Protein AF-A0A2Z4JBM3-F1 (afdb_monomer_lite)

Sequence (50 aa):
MPEPLRPAASEVDHQDGLGLLGPRAFDWDNLQSLTKVHHSRKTAGESFGR

pLDDT: mean 92.45, std 8.13, range [54.38, 97.75]

Radius of gyration: 12.35 Å; chains: 1; bounding box: 28×22×33 Å

Structure (mmCIF, N/CA/C/O backbone):
data_AF-A0A2Z4JBM3-F1
#
_entry.id   AF-A0A2Z4JBM3-F1
#
loop_
_atom_site.group_PDB
_atom_site.id
_atom_site.type_symbol
_atom_site.label_atom_id
_atom_site.label_alt_id
_atom_site.label_comp_id
_atom_site.label_asym_id
_atom_site.label_entity_id
_atom_site.label_seq_id
_atom_site.pdbx_PDB_ins_code
_atom_site.Cartn_x
_atom_site.Cartn_y
_atom_site.Cartn_z
_atom_site.occupancy
_atom_site.B_iso_or_equiv
_atom_site.auth_seq_id
_atom_site.auth_comp_id
_atom_site.auth_asym_id
_atom_site.auth_atom_id
_atom_site.pdbx_PDB_model_num
ATOM 1 N N . MET A 1 1 ? -3.820 -13.940 14.155 1.00 75.88 1 MET A N 1
ATOM 2 C CA . MET A 1 1 ? -4.999 -13.268 14.746 1.00 75.88 1 MET A CA 1
ATOM 3 C C . MET A 1 1 ? -6.279 -13.892 14.203 1.00 75.88 1 MET A C 1
ATOM 5 O O . MET A 1 1 ? -6.337 -14.097 12.986 1.00 75.88 1 MET A O 1
ATOM 9 N N . PRO A 1 2 ? -7.266 -14.194 15.067 1.00 89.25 2 PRO A N 1
ATOM 10 C CA . PRO A 1 2 ? -8.618 -14.567 14.640 1.00 89.25 2 PRO A CA 1
ATOM 11 C C . PRO A 1 2 ? -9.290 -13.397 13.905 1.00 89.25 2 PRO A C 1
ATOM 13 O O . PRO A 1 2 ? -8.945 -12.244 14.161 1.00 89.25 2 PRO A O 1
ATOM 16 N N . GLU A 1 3 ? -10.214 -13.688 12.985 1.00 87.38 3 GLU A N 1
ATOM 17 C CA . GLU A 1 3 ? -10.815 -12.694 12.076 1.00 87.38 3 GLU A CA 1
ATOM 18 C C . GLU A 1 3 ? -11.369 -11.433 12.752 1.00 87.38 3 GLU A C 1
ATOM 20 O O . GLU A 1 3 ? -10.982 -10.352 12.316 1.00 87.38 3 GLU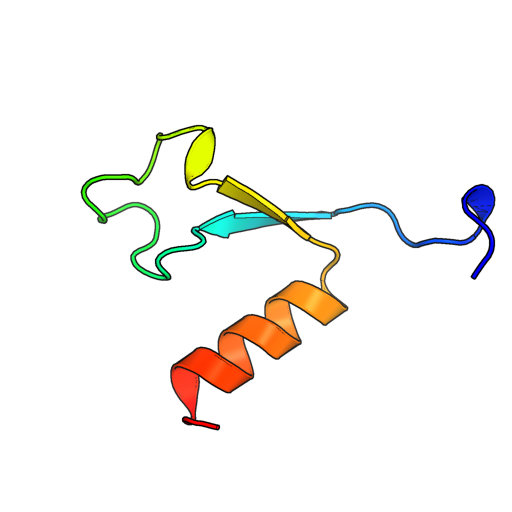 A O 1
ATOM 25 N N . PRO A 1 4 ? -12.156 -11.509 13.844 1.00 89.12 4 PRO A N 1
ATOM 26 C CA . PRO A 1 4 ? -12.718 -10.315 14.485 1.00 89.12 4 PRO A CA 1
ATOM 27 C C . PRO A 1 4 ? -11.673 -9.354 15.061 1.00 89.12 4 PRO A C 1
ATOM 29 O O . PRO A 1 4 ? -11.968 -8.189 15.301 1.00 89.12 4 PRO A O 1
ATOM 32 N N . LEU A 1 5 ? -10.459 -9.848 15.321 1.00 91.50 5 LEU A N 1
ATOM 33 C CA . LEU A 1 5 ? -9.357 -9.052 15.856 1.00 91.50 5 LEU A CA 1
ATOM 34 C C . LEU A 1 5 ? -8.408 -8.560 14.759 1.00 91.50 5 LEU A C 1
ATOM 36 O O . LEU A 1 5 ? -7.505 -7.780 15.057 1.00 91.50 5 LEU A O 1
ATOM 40 N N . ARG A 1 6 ? -8.560 -9.020 13.506 1.00 89.94 6 ARG A N 1
ATOM 41 C CA . ARG A 1 6 ? -7.717 -8.543 12.407 1.00 89.94 6 ARG A CA 1
ATOM 42 C C . ARG A 1 6 ? -8.072 -7.083 12.104 1.00 89.94 6 ARG A C 1
ATOM 44 O O . ARG A 1 6 ? -9.251 -6.768 11.966 1.00 89.94 6 ARG A O 1
ATOM 51 N N . PRO A 1 7 ? -7.076 -6.194 11.970 1.00 94.12 7 PRO A N 1
ATOM 52 C CA . PRO A 1 7 ? -7.338 -4.817 11.586 1.00 94.12 7 PRO A CA 1
ATOM 53 C C . PRO A 1 7 ? -8.001 -4.761 10.207 1.00 94.12 7 PRO A C 1
ATOM 55 O O . PRO A 1 7 ? -7.598 -5.479 9.289 1.00 94.12 7 PRO A O 1
ATOM 58 N N . ALA A 1 8 ? -9.007 -3.898 10.074 1.00 94.75 8 ALA A N 1
ATOM 59 C CA . ALA A 1 8 ? -9.667 -3.646 8.802 1.00 94.75 8 ALA A CA 1
ATOM 60 C C . ALA A 1 8 ? -8.692 -3.013 7.799 1.00 94.75 8 ALA A C 1
ATOM 62 O O . ALA A 1 8 ? -7.776 -2.272 8.175 1.00 94.75 8 ALA A O 1
ATOM 63 N N . ALA A 1 9 ? -8.905 -3.292 6.513 1.00 96.56 9 ALA A N 1
ATOM 64 C CA . ALA A 1 9 ? -8.226 -2.548 5.466 1.00 96.56 9 ALA A CA 1
ATOM 65 C C . ALA A 1 9 ? -8.663 -1.078 5.518 1.00 96.56 9 ALA A C 1
ATOM 67 O O . ALA A 1 9 ? -9.842 -0.774 5.688 1.00 96.56 9 ALA A O 1
ATOM 68 N N . SER A 1 10 ? -7.693 -0.180 5.393 1.00 97.31 10 SER A N 1
ATOM 69 C CA . SER A 1 10 ? -7.891 1.270 5.474 1.00 97.31 10 SER A CA 1
ATOM 70 C C . SER A 1 10 ? -7.351 1.998 4.248 1.00 97.31 10 SER A C 1
ATOM 72 O O . SER A 1 10 ? -7.561 3.197 4.109 1.00 97.31 10 SER A O 1
ATOM 74 N N . GLU A 1 11 ? -6.612 1.294 3.394 1.00 96.81 11 GLU A N 1
ATOM 75 C CA . GLU A 1 11 ? -5.939 1.844 2.226 1.00 96.81 11 GLU A CA 1
ATOM 76 C C . GLU A 1 11 ? -6.203 0.960 1.007 1.00 96.81 11 GLU A C 1
ATOM 78 O O . GLU A 1 11 ? -6.381 -0.257 1.123 1.00 96.81 11 GLU A O 1
ATOM 83 N N . VAL A 1 12 ? -6.227 1.597 -0.160 1.00 96.19 12 VAL A N 1
ATOM 84 C CA . VAL A 1 12 ? -6.239 0.940 -1.465 1.00 96.19 12 VAL A CA 1
ATOM 85 C C . VAL A 1 12 ? -4.878 1.188 -2.096 1.00 96.19 12 VAL A C 1
ATOM 87 O O . VAL A 1 12 ? -4.414 2.325 -2.118 1.00 96.19 12 VAL A O 1
ATOM 90 N N . ASP A 1 13 ? -4.251 0.124 -2.577 1.00 96.75 13 ASP A N 1
ATOM 91 C CA . ASP A 1 13 ? -2.913 0.141 -3.155 1.00 96.75 13 ASP A CA 1
ATOM 92 C C . ASP A 1 13 ? -2.932 -0.419 -4.581 1.00 96.75 13 ASP A C 1
ATOM 94 O O . ASP A 1 13 ? -3.646 -1.383 -4.869 1.00 96.75 13 ASP A O 1
ATOM 98 N N . HIS A 1 14 ? -2.132 0.185 -5.460 1.00 97.44 14 HIS A N 1
ATOM 99 C CA . HIS A 1 14 ? -1.887 -0.315 -6.811 1.00 97.44 14 HIS A CA 1
ATOM 100 C C . HIS A 1 14 ? -0.818 -1.408 -6.761 1.00 97.44 14 HIS A C 1
ATOM 102 O O . HIS A 1 14 ? 0.323 -1.166 -6.365 1.00 97.44 14 HIS A O 1
ATOM 108 N N . GLN A 1 15 ? -1.171 -2.623 -7.175 1.00 95.31 15 GLN A N 1
ATOM 109 C CA . GLN A 1 15 ? -0.277 -3.782 -7.136 1.00 95.31 15 GLN A CA 1
ATOM 110 C C . GLN A 1 15 ? 0.986 -3.562 -7.973 1.00 95.31 15 GLN A C 1
ATOM 112 O O . GLN A 1 15 ? 2.067 -3.939 -7.525 1.00 95.31 15 GLN A O 1
ATOM 117 N N . ASP A 1 16 ? 0.856 -2.918 -9.135 1.00 93.88 16 ASP A N 1
ATOM 118 C CA . ASP A 1 16 ? 1.968 -2.573 -10.031 1.00 93.88 16 ASP A CA 1
ATOM 119 C C . ASP A 1 16 ? 2.888 -1.447 -9.522 1.00 93.88 16 ASP A C 1
ATOM 121 O O . ASP A 1 16 ? 3.949 -1.224 -10.105 1.00 93.88 16 ASP A O 1
ATOM 125 N N . GLY A 1 17 ? 2.500 -0.738 -8.457 1.00 92.38 17 GLY A N 1
ATOM 126 C CA . GLY A 1 17 ? 3.264 0.372 -7.886 1.00 92.38 17 GLY A CA 1
ATOM 127 C C . GLY A 1 17 ? 3.299 1.642 -8.749 1.00 92.38 17 GLY A C 1
ATOM 128 O O . GLY A 1 17 ? 4.029 2.575 -8.421 1.00 92.38 17 GLY A O 1
ATOM 129 N N . LEU A 1 18 ? 2.526 1.721 -9.840 1.00 93.06 18 LEU A N 1
ATOM 130 C CA . LEU A 1 18 ? 2.536 2.868 -10.765 1.00 93.06 18 LEU A CA 1
ATOM 131 C C . LEU A 1 18 ? 1.557 3.983 -10.362 1.00 93.06 18 LEU A C 1
ATOM 133 O O . LEU A 1 18 ? 1.617 5.098 -10.888 1.00 93.06 18 LEU A O 1
ATOM 137 N N . GLY A 1 19 ? 0.663 3.698 -9.415 1.00 91.75 19 GLY A N 1
ATOM 138 C CA . GLY A 1 19 ? -0.274 4.667 -8.859 1.00 91.75 19 GLY A CA 1
ATOM 139 C C . GLY A 1 19 ? -1.313 5.172 -9.865 1.00 91.75 19 GLY A C 1
ATOM 140 O O . GLY A 1 19 ? -1.604 4.550 -10.886 1.00 91.75 19 GLY A O 1
ATOM 141 N N . LEU A 1 20 ? -1.873 6.353 -9.582 1.00 94.25 20 LEU A N 1
ATOM 142 C CA . LEU A 1 20 ? -2.985 6.936 -10.349 1.00 94.25 20 LEU A CA 1
ATOM 143 C C . LEU A 1 20 ? -2.637 7.341 -11.790 1.00 94.25 20 LEU A C 1
ATOM 145 O O . LEU A 1 20 ? -3.544 7.555 -12.588 1.00 94.25 20 LEU A O 1
ATOM 149 N N . LEU A 1 21 ? -1.351 7.479 -12.119 1.00 95.44 21 LEU A N 1
ATOM 150 C CA . LEU A 1 21 ? -0.893 7.827 -13.470 1.00 95.44 21 LEU A CA 1
ATOM 151 C C . LEU A 1 21 ? -0.489 6.590 -14.288 1.00 95.44 21 LEU A C 1
ATOM 153 O O . LEU A 1 21 ? -0.122 6.722 -15.455 1.00 95.44 21 LEU A O 1
ATOM 157 N N . GLY A 1 22 ? -0.545 5.398 -13.688 1.00 94.62 22 GLY A N 1
ATOM 158 C CA . GLY A 1 22 ? -0.270 4.142 -14.370 1.00 94.62 22 GLY A CA 1
ATOM 159 C C . GLY A 1 22 ? -1.373 3.761 -15.368 1.00 94.62 22 GLY A C 1
ATOM 160 O O . GLY A 1 22 ? -2.536 4.127 -15.190 1.00 94.62 22 GLY A O 1
ATOM 161 N N . PRO A 1 23 ? -1.055 2.961 -16.400 1.00 97.06 23 PRO A N 1
ATOM 162 C CA . PRO A 1 23 ? -2.029 2.517 -17.402 1.00 97.06 23 PRO A CA 1
ATOM 163 C C . PRO A 1 23 ? -3.166 1.665 -16.815 1.00 97.06 23 PRO A C 1
ATOM 165 O O . PRO A 1 23 ? -4.215 1.543 -17.437 1.00 97.06 23 PRO A O 1
ATOM 168 N N . ARG A 1 24 ? -2.959 1.094 -15.621 1.00 96.88 24 ARG A N 1
ATOM 169 C CA . ARG A 1 24 ? -3.903 0.231 -14.897 1.00 96.88 24 ARG A CA 1
ATOM 170 C C . ARG A 1 24 ? -4.460 0.895 -13.633 1.00 96.88 24 ARG A C 1
ATOM 172 O O . ARG A 1 24 ? -4.829 0.210 -12.679 1.00 96.88 24 ARG A O 1
ATOM 179 N N . ALA A 1 25 ? -4.487 2.229 -13.589 1.00 95.75 25 ALA A N 1
ATOM 180 C CA . ALA A 1 25 ? -4.853 3.000 -12.396 1.00 95.75 25 ALA A CA 1
ATOM 181 C C . ALA A 1 25 ? -6.264 2.699 -11.853 1.00 95.75 25 ALA A C 1
ATOM 183 O O . ALA A 1 25 ? -6.499 2.855 -10.654 1.00 95.75 25 ALA A O 1
ATOM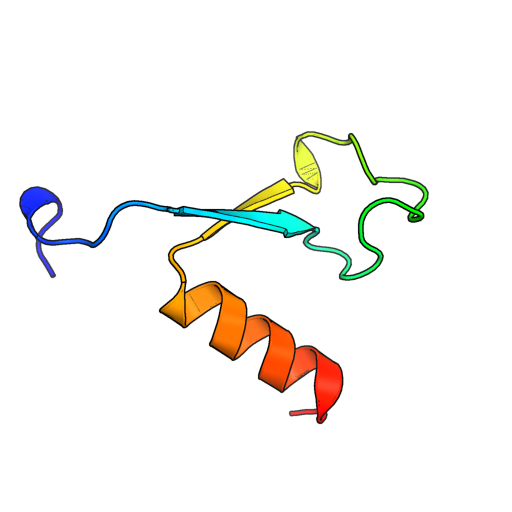 184 N N . PHE A 1 26 ? -7.185 2.270 -12.721 1.00 96.31 26 PHE A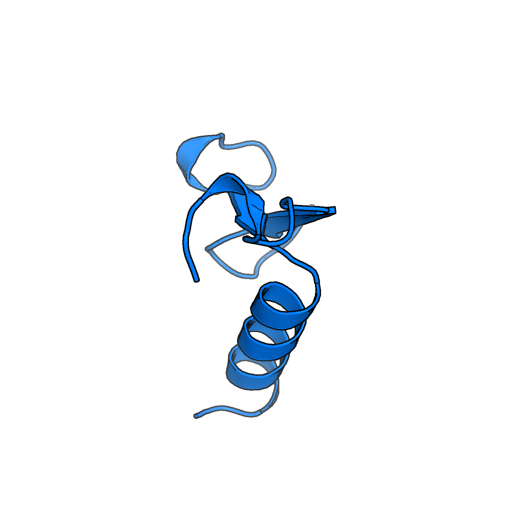 N 1
ATOM 185 C CA . PHE A 1 26 ? -8.586 1.990 -12.384 1.00 96.31 26 PHE A CA 1
ATOM 186 C C . PHE A 1 26 ? -8.995 0.536 -12.663 1.00 96.31 26 PHE A C 1
ATOM 188 O O . PHE A 1 26 ? -10.181 0.209 -12.621 1.00 96.31 26 PHE A O 1
ATOM 195 N N . ASP A 1 27 ? -8.026 -0.340 -12.936 1.00 97.75 27 ASP A N 1
ATOM 196 C CA . ASP A 1 27 ? -8.277 -1.768 -13.102 1.00 97.75 27 ASP A CA 1
ATOM 197 C C . ASP A 1 27 ? -8.537 -2.384 -11.728 1.00 97.75 27 ASP A C 1
ATOM 199 O O . ASP A 1 27 ? -7.635 -2.429 -10.892 1.00 97.75 27 ASP A O 1
ATOM 203 N N . TRP A 1 28 ? -9.738 -2.917 -11.495 1.00 96.75 28 TRP A N 1
ATOM 204 C CA . TRP A 1 28 ? -10.071 -3.572 -10.223 1.00 96.75 28 TRP A CA 1
ATOM 205 C C . TRP A 1 28 ? -9.100 -4.705 -9.869 1.00 96.75 28 TRP A C 1
ATOM 207 O O . TRP A 1 28 ? -8.722 -4.840 -8.710 1.00 96.75 28 TRP A O 1
ATOM 217 N N . ASP A 1 29 ? -8.611 -5.437 -10.873 1.00 97.50 29 ASP A N 1
ATOM 218 C CA . ASP A 1 29 ? -7.625 -6.511 -10.704 1.00 97.50 29 ASP A CA 1
ATOM 219 C C . ASP A 1 29 ? -6.212 -6.006 -10.354 1.00 97.50 29 ASP A C 1
ATOM 221 O O . ASP A 1 29 ? -5.350 -6.807 -9.996 1.00 97.50 29 ASP A O 1
ATOM 225 N N . ASN A 1 30 ? -5.943 -4.699 -10.474 1.00 97.44 30 ASN A N 1
ATOM 226 C CA . ASN A 1 30 ? -4.690 -4.052 -10.062 1.00 97.44 30 ASN A CA 1
ATOM 227 C C . ASN A 1 30 ? -4.799 -3.386 -8.681 1.00 97.44 30 ASN A C 1
ATOM 229 O O . ASN A 1 30 ? -3.792 -2.954 -8.129 1.00 97.44 30 ASN A O 1
ATOM 233 N N . LEU A 1 31 ? -5.995 -3.304 -8.098 1.00 97.44 31 LEU A N 1
ATOM 234 C CA . LEU A 1 31 ? -6.214 -2.680 -6.796 1.00 97.44 31 LEU A CA 1
ATOM 235 C C . LEU A 1 31 ? -6.262 -3.744 -5.700 1.00 97.44 31 LEU A C 1
ATOM 237 O O . LEU A 1 31 ? -6.861 -4.803 -5.8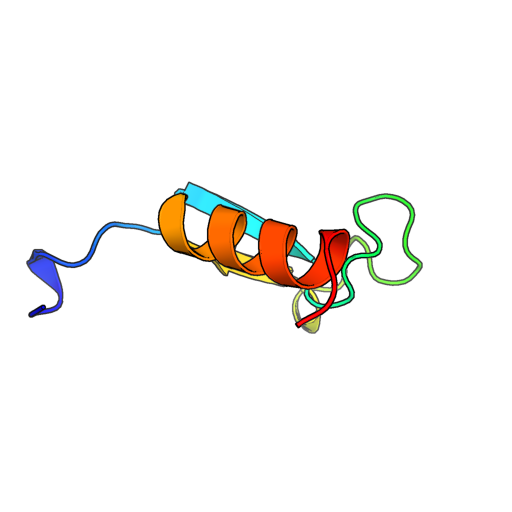64 1.00 97.44 31 LEU A O 1
ATOM 241 N N . GLN A 1 32 ? -5.640 -3.464 -4.560 1.00 96.88 32 GLN A N 1
ATOM 242 C CA . GLN A 1 32 ? -5.709 -4.319 -3.376 1.00 96.88 32 GLN A CA 1
ATOM 243 C C . GLN A 1 32 ? -6.034 -3.503 -2.126 1.00 96.88 32 GLN A C 1
ATOM 245 O O . GLN A 1 32 ? -5.549 -2.386 -1.948 1.00 96.88 32 GLN A O 1
ATOM 250 N N . SER A 1 33 ? -6.852 -4.065 -1.237 1.00 97.25 33 SER A N 1
ATOM 251 C CA . SER A 1 33 ? -7.165 -3.455 0.056 1.00 97.25 33 SER A CA 1
ATOM 252 C C . SER A 1 33 ? -6.144 -3.882 1.106 1.00 97.25 33 SER A C 1
ATOM 254 O O . SER A 1 33 ? -5.980 -5.072 1.377 1.00 97.25 33 SER A O 1
ATOM 256 N N . LEU A 1 34 ? -5.480 -2.915 1.735 1.00 97.06 34 LEU A N 1
ATOM 257 C CA . LEU A 1 34 ? -4.450 -3.154 2.741 1.00 97.06 34 LEU A CA 1
ATOM 258 C C . LEU A 1 34 ? -4.752 -2.399 4.036 1.00 97.06 34 LEU A C 1
ATOM 260 O O . LEU A 1 34 ? -5.336 -1.317 4.066 1.00 97.06 34 LEU A O 1
ATOM 264 N N . THR A 1 35 ? -4.311 -2.970 5.152 1.00 97.19 35 THR A N 1
ATOM 265 C CA . THR A 1 35 ? -4.163 -2.217 6.406 1.00 97.19 35 THR A CA 1
ATOM 266 C C . THR A 1 35 ? -2.950 -1.292 6.288 1.00 97.19 35 THR A C 1
ATOM 268 O O . THR A 1 35 ? -1.970 -1.689 5.644 1.00 97.19 35 THR A O 1
ATOM 271 N N . LYS A 1 36 ? -2.917 -0.183 7.036 1.00 96.00 36 LYS A N 1
ATOM 272 C CA . LYS A 1 36 ? -1.783 0.757 7.016 1.00 96.00 36 LYS A CA 1
ATOM 273 C C . LYS A 1 36 ? -0.399 0.112 7.164 1.00 96.00 36 LYS A C 1
ATOM 275 O O . LYS A 1 36 ? 0.529 0.435 6.430 1.00 96.00 36 LYS A O 1
ATOM 280 N N . VAL A 1 37 ? -0.256 -0.834 8.094 1.00 95.81 37 VAL A N 1
ATOM 281 C CA . VAL A 1 37 ? 1.031 -1.502 8.372 1.00 95.81 37 VAL A CA 1
ATOM 282 C C . VAL A 1 37 ? 1.539 -2.289 7.158 1.00 95.81 37 VAL A C 1
ATOM 284 O O . VAL A 1 37 ? 2.728 -2.255 6.843 1.00 95.81 37 VAL A O 1
ATOM 287 N N . HIS A 1 38 ? 0.641 -2.983 6.458 1.00 96.19 38 HIS A N 1
ATOM 288 C CA . HIS A 1 38 ? 0.990 -3.794 5.291 1.00 96.19 38 HIS A CA 1
ATOM 289 C C . HIS A 1 38 ? 1.345 -2.934 4.080 1.00 96.19 38 HIS A C 1
ATOM 291 O O . HIS A 1 38 ? 2.327 -3.239 3.405 1.00 96.19 38 HIS A O 1
ATOM 297 N N . HIS A 1 39 ? 0.598 -1.855 3.848 1.00 96.75 39 HIS A N 1
ATOM 298 C CA . HIS A 1 39 ? 0.902 -0.905 2.785 1.00 96.75 39 HIS A CA 1
ATOM 299 C C . HIS A 1 39 ? 2.257 -0.224 3.023 1.00 96.75 39 HIS A C 1
ATOM 301 O O . HIS A 1 39 ? 3.126 -0.324 2.167 1.00 96.75 39 HIS A O 1
ATOM 307 N N . SER A 1 40 ? 2.529 0.301 4.228 1.00 95.06 40 SER A N 1
ATOM 308 C CA . SER A 1 40 ? 3.845 0.884 4.553 1.00 95.06 40 SER A CA 1
ATOM 309 C C . SER A 1 40 ? 5.006 -0.100 4.348 1.00 95.06 40 SER A C 1
ATOM 311 O O . SER A 1 40 ? 6.073 0.288 3.873 1.00 95.06 40 SER A O 1
ATOM 313 N N . ARG A 1 41 ? 4.816 -1.386 4.681 1.00 95.06 41 ARG A N 1
ATOM 314 C CA . ARG A 1 41 ? 5.823 -2.431 4.435 1.00 95.06 41 ARG A CA 1
ATOM 315 C C . ARG A 1 41 ? 6.057 -2.662 2.940 1.00 95.06 41 ARG A C 1
ATOM 317 O O . ARG A 1 41 ? 7.206 -2.846 2.545 1.00 95.06 41 ARG A O 1
ATOM 324 N N . LYS A 1 42 ? 4.992 -2.679 2.131 1.00 94.62 42 LYS A N 1
ATOM 325 C CA . LYS A 1 42 ? 5.081 -2.816 0.669 1.00 94.62 42 LYS A CA 1
ATOM 326 C C . LYS A 1 42 ? 5.834 -1.628 0.071 1.00 94.62 42 LYS A C 1
ATOM 328 O O . LYS A 1 42 ? 6.857 -1.847 -0.568 1.00 94.62 42 LYS A O 1
ATOM 333 N N . THR A 1 43 ? 5.421 -0.402 0.404 1.00 92.81 43 THR A N 1
ATOM 334 C CA . THR A 1 43 ? 6.076 0.835 -0.046 1.00 92.81 43 THR A CA 1
ATOM 335 C C . THR A 1 43 ? 7.565 0.840 0.289 1.00 92.81 43 THR A C 1
ATOM 337 O O . THR A 1 43 ? 8.383 1.202 -0.550 1.00 92.81 43 THR A O 1
ATOM 340 N N . ALA A 1 44 ? 7.947 0.408 1.497 1.00 92.88 44 ALA A N 1
ATOM 341 C CA . ALA A 1 44 ? 9.354 0.313 1.877 1.00 92.88 44 ALA A CA 1
ATOM 342 C C . ALA A 1 44 ? 10.123 -0.713 1.021 1.00 92.88 44 ALA A C 1
ATOM 344 O O . ALA A 1 44 ? 11.238 -0.431 0.593 1.00 92.88 44 ALA A O 1
ATOM 345 N N . GLY A 1 45 ? 9.530 -1.878 0.737 1.00 90.75 45 GLY A N 1
ATOM 346 C CA . GLY A 1 45 ? 10.141 -2.885 -0.137 1.00 90.75 45 GLY A CA 1
ATOM 347 C C . GLY A 1 45 ? 10.335 -2.397 -1.575 1.00 90.75 45 GLY A C 1
ATOM 348 O O . GLY A 1 45 ? 11.380 -2.648 -2.167 1.00 90.75 45 GLY A O 1
ATOM 349 N N . GLU A 1 46 ? 9.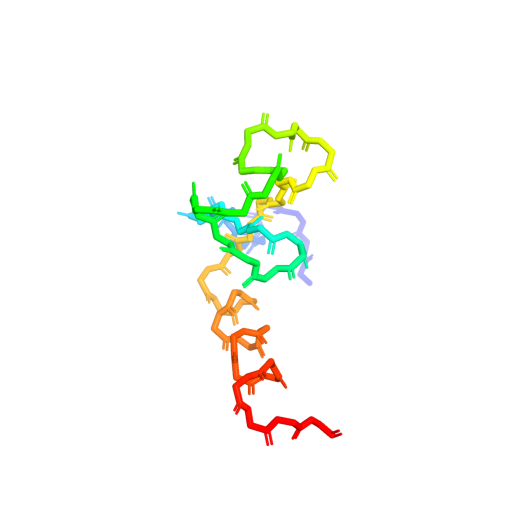361 -1.662 -2.111 1.00 87.69 46 GLU A N 1
ATOM 350 C CA . GLU A 1 46 ? 9.427 -1.056 -3.448 1.00 87.69 46 GLU A CA 1
ATOM 351 C C . GLU A 1 46 ? 10.439 0.096 -3.514 1.00 87.69 46 GLU A C 1
ATOM 353 O O . GLU A 1 46 ? 11.189 0.205 -4.478 1.00 87.69 46 GLU A O 1
ATOM 358 N N . SER A 1 47 ? 10.490 0.940 -2.478 1.00 84.56 47 SER A N 1
ATOM 359 C CA . SER A 1 47 ? 11.313 2.159 -2.475 1.00 84.56 47 SER A CA 1
ATOM 360 C C . SER A 1 47 ? 12.797 1.882 -2.254 1.00 84.56 47 SER A 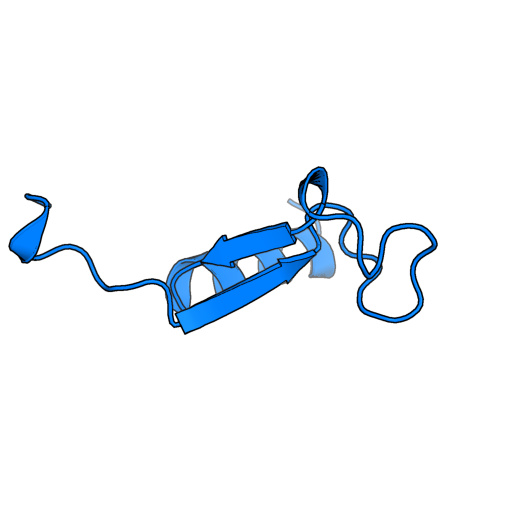C 1
ATOM 362 O O . SER A 1 47 ? 13.641 2.593 -2.793 1.00 84.56 47 SER A O 1
ATOM 364 N N . PHE A 1 48 ? 13.123 0.888 -1.426 1.00 80.88 48 PHE A N 1
ATOM 365 C CA . PHE A 1 48 ? 14.499 0.663 -0.975 1.00 80.88 48 PHE A CA 1
ATOM 366 C C . PHE A 1 48 ? 15.150 -0.586 -1.569 1.00 80.88 48 PHE A C 1
ATOM 368 O O . PHE A 1 48 ? 16.350 -0.764 -1.379 1.00 80.88 48 PHE A O 1
ATOM 375 N N . GLY A 1 49 ? 14.399 -1.402 -2.320 1.00 64.06 49 GLY A N 1
ATOM 376 C CA . GLY A 1 49 ? 14.875 -2.679 -2.843 1.00 64.06 49 GLY A CA 1
ATOM 377 C C . GLY A 1 49 ? 15.077 -3.690 -1.714 1.00 64.06 49 GLY A C 1
ATOM 378 O O . GLY A 1 49 ? 15.770 -3.433 -0.730 1.00 64.06 49 GLY A O 1
ATOM 379 N N . ARG A 1 50 ? 14.434 -4.849 -1.824 1.00 54.38 50 ARG A N 1
ATOM 380 C CA . ARG A 1 50 ? 14.679 -5.965 -0.909 1.00 54.38 50 ARG A CA 1
ATOM 381 C C . ARG A 1 50 ? 15.826 -6.832 -1.405 1.00 54.38 50 ARG A C 1
ATOM 383 O O . ARG A 1 50 ? 15.885 -7.047 -2.634 1.00 54.38 50 ARG A O 1
#

Secondary structure (DSSP, 8-state):
--GGGSPPP-EEEETTS-GGGSTTTT-GGGEEEE-HHHHHHHHHHHHH--

Foldseek 3Di:
DPDVPDDFFDDKDFQVNPECPDPCNPPPVRIDGHHPVVVVVVCCCVVPPD

InterPro domains:
  IPR003615 HNH nuclease [cd00085] (3-43)

Organism: NCBI:txid2184053